Protein AF-A0A8D8S714-F1 (afdb_monomer)

Structure (mmCIF, N/CA/C/O backbone):
data_AF-A0A8D8S714-F1
#
_entry.id   AF-A0A8D8S714-F1
#
loop_
_atom_site.group_PDB
_atom_site.id
_atom_site.type_symbol
_atom_site.label_atom_id
_atom_site.label_alt_id
_atom_site.label_comp_id
_atom_site.label_asym_id
_atom_site.label_entity_id
_atom_site.label_seq_id
_atom_site.pdbx_PDB_ins_code
_atom_site.Cartn_x
_atom_site.Cartn_y
_atom_site.Cartn_z
_atom_site.occupancy
_atom_site.B_iso_or_equiv
_atom_site.auth_seq_id
_atom_site.auth_comp_id
_atom_site.auth_asym_id
_atom_site.auth_atom_id
_atom_site.pdbx_PDB_model_num
ATOM 1 N N . MET A 1 1 ? 67.460 -39.390 -53.901 1.00 44.47 1 MET A N 1
ATOM 2 C CA . MET A 1 1 ? 66.747 -38.223 -53.337 1.00 44.47 1 MET A CA 1
ATOM 3 C C . MET A 1 1 ? 66.639 -37.135 -54.401 1.00 44.47 1 MET A C 1
ATOM 5 O O . MET A 1 1 ? 67.639 -36.509 -54.717 1.00 44.47 1 MET A O 1
ATOM 9 N N . ARG A 1 2 ? 65.453 -36.935 -54.985 1.00 41.50 2 ARG A N 1
ATOM 10 C CA . ARG A 1 2 ? 65.079 -35.696 -55.684 1.00 41.50 2 ARG A CA 1
ATOM 11 C C . ARG A 1 2 ? 63.719 -35.299 -55.125 1.00 41.50 2 ARG A C 1
ATOM 13 O O . ARG A 1 2 ? 62.724 -35.955 -55.409 1.00 41.50 2 ARG A O 1
ATOM 20 N N . VAL A 1 3 ? 63.724 -34.305 -54.245 1.00 49.72 3 VAL A N 1
ATOM 21 C CA . VAL A 1 3 ? 62.519 -33.668 -53.715 1.00 49.72 3 VAL A CA 1
ATOM 22 C C . VAL A 1 3 ? 61.962 -32.818 -54.853 1.00 49.72 3 VAL A C 1
ATOM 24 O O . VAL A 1 3 ? 62.522 -31.779 -55.189 1.00 49.72 3 VAL A O 1
ATOM 27 N N . LEU A 1 4 ? 60.920 -33.320 -55.516 1.00 47.09 4 LEU A N 1
ATOM 28 C CA . LEU A 1 4 ? 60.144 -32.555 -56.487 1.00 47.09 4 LEU A CA 1
ATOM 29 C C . LEU A 1 4 ? 59.237 -31.603 -55.707 1.00 47.09 4 LEU A C 1
ATOM 31 O O . LEU A 1 4 ? 58.206 -31.986 -55.164 1.00 47.09 4 LEU A O 1
ATOM 35 N N . GLN A 1 5 ? 59.702 -30.365 -55.615 1.00 53.19 5 GLN A N 1
ATOM 36 C CA . GLN A 1 5 ? 59.007 -29.220 -55.055 1.00 53.19 5 GLN A CA 1
ATOM 37 C C . GLN A 1 5 ? 57.865 -28.819 -55.999 1.00 53.19 5 GLN A C 1
ATOM 39 O O . GLN A 1 5 ? 58.103 -28.418 -57.137 1.00 53.19 5 GLN A O 1
ATOM 44 N N . SER A 1 6 ? 56.621 -28.956 -55.542 1.00 60.72 6 SER A N 1
ATOM 45 C CA . SER A 1 6 ? 55.432 -28.432 -56.221 1.00 60.72 6 SER A CA 1
ATOM 46 C C . SER A 1 6 ? 55.453 -26.896 -56.209 1.00 60.72 6 SER A C 1
ATOM 48 O O . SER A 1 6 ? 55.656 -26.322 -55.133 1.00 60.72 6 SER A O 1
ATOM 50 N N . PRO A 1 7 ? 55.231 -26.204 -57.343 1.00 58.50 7 PRO A N 1
ATOM 51 C CA . PRO A 1 7 ? 55.142 -24.752 -57.348 1.00 58.50 7 PRO A CA 1
ATOM 52 C C . PRO A 1 7 ? 53.845 -24.314 -56.662 1.00 58.50 7 PRO A C 1
ATOM 54 O O . PRO A 1 7 ? 52.741 -24.566 -57.138 1.00 58.50 7 PRO A O 1
ATOM 57 N N . MET A 1 8 ? 54.006 -23.660 -55.515 1.00 52.09 8 MET A N 1
ATOM 58 C CA . MET A 1 8 ? 52.981 -22.859 -54.860 1.00 52.09 8 MET A CA 1
ATOM 59 C C . MET A 1 8 ? 52.624 -21.713 -55.820 1.00 52.09 8 MET A C 1
ATOM 61 O O . MET A 1 8 ? 53.447 -20.825 -56.047 1.00 52.09 8 MET A O 1
ATOM 65 N N . GLU A 1 9 ? 51.446 -21.765 -56.450 1.00 54.38 9 GLU A N 1
ATOM 66 C CA . GLU A 1 9 ? 50.971 -20.687 -57.323 1.00 54.38 9 GLU A CA 1
ATOM 67 C C . GLU A 1 9 ? 50.938 -19.366 -56.541 1.00 54.38 9 GLU A C 1
ATOM 69 O O . GLU A 1 9 ? 50.218 -19.220 -55.552 1.00 54.38 9 GLU A O 1
ATOM 74 N N . ILE A 1 10 ? 51.735 -18.393 -56.987 1.00 56.44 10 ILE A N 1
ATOM 75 C CA . ILE A 1 10 ? 51.759 -17.036 -56.441 1.00 56.44 10 ILE A CA 1
ATOM 76 C C . ILE A 1 10 ? 50.442 -16.357 -56.828 1.00 56.44 10 ILE A C 1
ATOM 78 O O . ILE A 1 10 ? 50.221 -15.948 -57.969 1.00 56.44 10 ILE A O 1
ATOM 82 N N . ILE A 1 11 ? 49.542 -16.266 -55.856 1.00 59.62 11 ILE A N 1
ATOM 83 C CA . ILE A 1 11 ? 48.229 -15.645 -55.988 1.00 59.62 11 ILE A CA 1
ATOM 84 C C . ILE A 1 11 ? 48.425 -14.133 -56.217 1.00 59.62 11 ILE A C 1
ATOM 86 O O . ILE A 1 11 ? 48.846 -13.405 -55.322 1.00 59.62 11 ILE A O 1
ATOM 90 N N . THR A 1 12 ? 48.125 -13.655 -57.430 1.00 65.12 12 THR A N 1
ATOM 91 C CA . THR A 1 12 ? 48.124 -12.230 -57.819 1.00 65.12 12 THR A CA 1
ATOM 92 C C . THR A 1 12 ? 47.355 -11.384 -56.792 1.00 65.12 12 THR A C 1
ATOM 94 O O . THR A 1 12 ? 46.262 -11.777 -56.389 1.00 65.12 12 THR A O 1
ATOM 97 N N . GLY A 1 13 ? 47.875 -10.217 -56.388 1.00 65.00 13 GLY A N 1
ATOM 98 C CA . GLY A 1 13 ? 47.363 -9.413 -55.258 1.00 65.00 13 GLY A CA 1
ATOM 99 C C . GLY A 1 13 ? 45.843 -9.169 -55.217 1.00 65.00 13 GLY A C 1
ATOM 100 O O . GLY A 1 13 ? 45.254 -9.177 -54.139 1.00 65.00 13 GLY A O 1
ATOM 101 N N . ASN A 1 14 ? 45.168 -9.070 -56.368 1.00 67.00 14 ASN A N 1
ATOM 102 C CA . ASN A 1 14 ? 43.705 -8.928 -56.437 1.00 67.00 14 ASN A CA 1
ATOM 103 C C . ASN A 1 14 ? 42.946 -10.188 -55.972 1.00 67.00 14 ASN A C 1
ATOM 105 O O . ASN A 1 14 ? 41.871 -10.083 -55.381 1.00 67.00 14 ASN A O 1
ATOM 109 N N . LYS A 1 15 ? 43.497 -11.385 -56.205 1.00 71.12 15 LYS A N 1
ATOM 110 C CA . LYS A 1 15 ? 42.936 -12.662 -55.728 1.00 71.12 15 LYS A CA 1
ATOM 111 C C . LYS A 1 15 ? 43.114 -12.820 -54.209 1.00 71.12 15 LYS A C 1
ATOM 113 O O . LYS A 1 15 ? 42.234 -13.349 -53.541 1.00 71.12 15 LYS A O 1
ATOM 118 N N . VAL A 1 16 ? 44.209 -12.298 -53.646 1.00 77.88 16 VAL A N 1
ATOM 119 C CA . VAL A 1 16 ? 44.408 -12.248 -52.183 1.00 77.88 16 VAL A CA 1
ATOM 120 C C . VAL A 1 16 ? 43.441 -11.253 -51.540 1.00 77.88 16 VAL A C 1
ATOM 122 O O . VAL A 1 16 ? 42.771 -11.591 -50.568 1.00 77.88 16 VAL A O 1
ATOM 125 N N . ALA A 1 17 ? 43.306 -10.051 -52.108 1.00 78.50 17 ALA A N 1
ATOM 126 C CA . ALA A 1 17 ? 42.395 -9.027 -51.593 1.00 78.50 17 ALA A CA 1
ATOM 127 C C . ALA A 1 17 ? 40.928 -9.497 -51.594 1.00 78.50 17 ALA A C 1
ATOM 129 O O . ALA A 1 17 ? 40.205 -9.288 -50.621 1.00 78.50 17 ALA A O 1
ATOM 130 N N . THR A 1 18 ? 40.502 -10.191 -52.654 1.00 82.00 18 THR A N 1
ATOM 131 C CA . THR A 1 18 ? 39.154 -10.776 -52.740 1.00 82.00 18 THR A CA 1
ATOM 132 C C . THR A 1 18 ? 38.947 -11.915 -51.740 1.00 82.00 18 THR A C 1
ATOM 134 O O . THR A 1 18 ? 37.908 -11.952 -51.083 1.00 82.00 18 THR A O 1
ATOM 137 N N . ALA A 1 19 ? 39.935 -12.793 -51.543 1.00 84.50 19 ALA A N 1
ATOM 138 C CA . ALA A 1 19 ? 39.857 -13.855 -50.539 1.00 84.50 19 ALA A CA 1
ATOM 139 C C . ALA A 1 19 ? 39.753 -13.305 -49.102 1.00 84.50 19 ALA A C 1
ATOM 141 O O . ALA A 1 19 ? 38.928 -13.780 -48.320 1.00 84.50 19 ALA A O 1
ATOM 142 N N . VAL A 1 20 ? 40.529 -12.268 -48.764 1.00 89.62 20 VAL A N 1
ATOM 143 C CA . VAL A 1 20 ? 40.473 -11.611 -47.445 1.00 89.62 20 VAL A CA 1
ATOM 144 C C . VAL A 1 20 ? 39.128 -10.916 -47.228 1.00 89.62 20 VAL A C 1
ATOM 146 O O . VAL A 1 20 ? 38.539 -11.056 -46.157 1.00 89.62 20 VAL A O 1
ATOM 149 N N . ALA A 1 21 ? 38.603 -10.218 -48.240 1.00 89.44 21 ALA A N 1
ATOM 150 C CA . ALA A 1 21 ? 37.305 -9.550 -48.150 1.00 89.44 21 ALA A CA 1
ATOM 151 C C . ALA A 1 21 ? 36.153 -10.545 -47.920 1.00 89.44 21 ALA A C 1
ATOM 153 O O . ALA A 1 21 ? 35.301 -10.316 -47.059 1.00 89.44 21 ALA A O 1
ATOM 154 N N . LEU A 1 22 ? 36.153 -11.677 -48.635 1.00 92.25 22 LEU A N 1
ATOM 155 C CA . LEU A 1 22 ? 35.157 -12.739 -48.455 1.00 92.25 22 LEU A CA 1
ATOM 156 C C . LEU A 1 22 ? 35.270 -13.405 -47.079 1.00 92.25 22 LEU A C 1
ATOM 158 O O . LEU A 1 22 ? 34.255 -13.620 -46.417 1.00 92.25 22 LEU A O 1
ATOM 162 N N . GLY A 1 23 ? 36.495 -13.680 -46.621 1.00 91.62 23 GLY A N 1
ATOM 163 C CA . GLY A 1 23 ? 36.742 -14.224 -45.286 1.00 91.62 23 GLY A CA 1
ATOM 164 C C . GLY A 1 23 ? 36.252 -13.289 -44.178 1.00 91.62 23 GLY A C 1
ATOM 165 O O . GLY A 1 23 ? 35.531 -13.720 -43.280 1.00 91.62 23 GLY A O 1
ATOM 166 N N . ALA A 1 24 ? 36.564 -11.994 -44.270 1.00 92.44 24 ALA A N 1
ATOM 167 C CA . ALA A 1 24 ? 36.114 -10.995 -43.303 1.00 92.44 24 ALA A CA 1
ATOM 168 C C . ALA A 1 24 ? 34.582 -10.861 -43.282 1.00 92.44 24 ALA A C 1
ATOM 170 O O . ALA A 1 24 ? 33.985 -10.840 -42.206 1.00 92.44 24 ALA A O 1
ATOM 171 N N . ALA A 1 25 ? 33.930 -10.839 -44.449 1.00 94.50 25 ALA A N 1
ATOM 172 C CA . ALA A 1 25 ? 32.472 -10.783 -44.543 1.00 94.50 25 ALA A CA 1
ATOM 173 C C . ALA A 1 25 ? 31.801 -12.027 -43.934 1.00 94.50 25 ALA A C 1
ATOM 175 O O . ALA A 1 25 ? 30.805 -11.896 -43.222 1.00 94.50 25 ALA A O 1
ATOM 176 N N . ALA A 1 26 ? 32.366 -13.219 -44.149 1.00 93.94 26 ALA A N 1
ATOM 177 C CA . ALA A 1 26 ? 31.872 -14.456 -43.549 1.00 93.94 26 ALA A CA 1
ATOM 178 C C . ALA A 1 26 ? 31.996 -14.443 -42.016 1.00 93.94 26 ALA A C 1
ATOM 180 O O . ALA A 1 26 ? 31.054 -14.820 -41.321 1.00 93.94 26 ALA A O 1
ATOM 1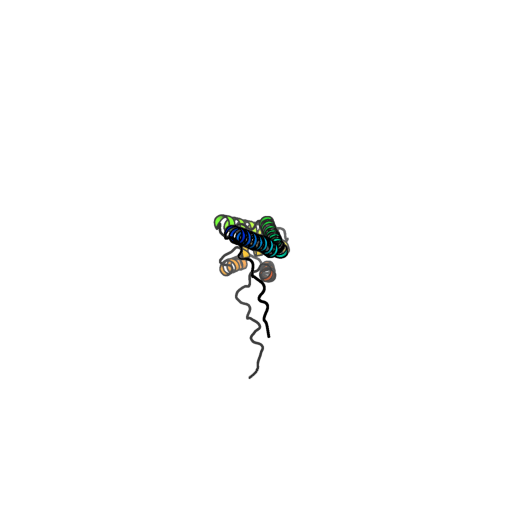81 N N . VAL A 1 27 ? 33.120 -13.955 -41.480 1.00 94.31 27 VAL A N 1
ATOM 182 C CA . VAL A 1 27 ? 33.331 -13.830 -40.028 1.00 94.31 27 VAL A CA 1
ATOM 183 C C . VAL A 1 27 ? 32.372 -12.810 -39.420 1.00 94.31 27 VAL A C 1
ATOM 185 O O . VAL A 1 27 ? 31.728 -13.107 -38.419 1.00 94.31 27 VAL A O 1
ATOM 188 N N . VAL A 1 28 ? 32.210 -11.635 -40.035 1.00 95.00 28 VAL A N 1
ATOM 189 C CA . VAL A 1 28 ? 31.263 -10.611 -39.560 1.00 95.00 28 VAL A CA 1
ATOM 190 C C . VAL A 1 28 ? 29.824 -11.123 -39.632 1.00 95.00 28 VAL A C 1
ATOM 192 O O . VAL A 1 28 ? 29.079 -10.983 -38.662 1.00 95.00 28 VAL A O 1
ATOM 195 N N . GLY A 1 29 ? 29.441 -11.775 -40.733 1.00 94.81 29 GLY A N 1
ATOM 196 C CA . GLY A 1 29 ? 28.131 -12.410 -40.876 1.00 94.81 29 GLY A CA 1
ATOM 197 C C . GLY A 1 29 ? 27.883 -13.477 -39.807 1.00 94.81 29 GLY A C 1
ATOM 198 O O . GLY A 1 29 ? 26.814 -13.501 -39.195 1.00 94.81 29 GLY A O 1
ATOM 199 N N . TYR A 1 30 ? 28.890 -14.304 -39.509 1.00 92.81 30 TYR A N 1
ATOM 200 C CA . TYR A 1 30 ? 28.823 -15.301 -38.441 1.00 92.81 30 TYR A CA 1
ATOM 201 C C . TYR A 1 30 ? 28.707 -14.660 -37.050 1.00 92.81 30 TYR A C 1
ATOM 203 O O . TYR A 1 30 ? 27.883 -15.092 -36.243 1.00 92.81 30 TYR A O 1
ATOM 211 N N . C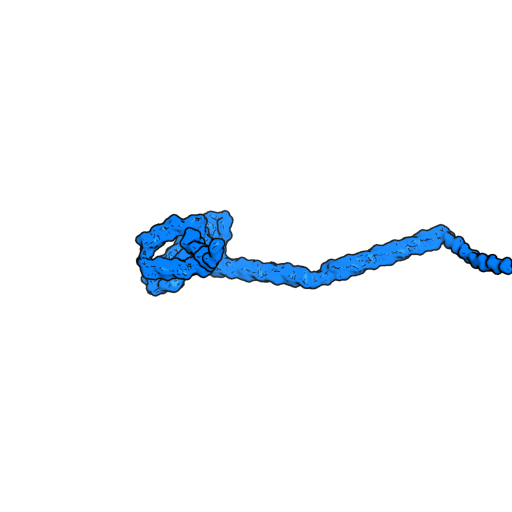YS A 1 31 ? 29.457 -13.588 -36.785 1.00 91.88 31 CYS A N 1
ATOM 212 C CA . CYS A 1 31 ? 29.367 -12.821 -35.543 1.00 91.88 31 CYS A CA 1
ATOM 213 C C . CYS A 1 31 ? 27.972 -12.211 -35.343 1.00 91.88 31 CYS A C 1
ATOM 215 O O . CYS A 1 31 ? 27.425 -12.309 -34.247 1.00 91.88 31 CYS A O 1
ATOM 217 N N . ILE A 1 32 ? 27.365 -11.639 -36.390 1.00 91.56 32 ILE A N 1
ATOM 218 C CA . ILE A 1 32 ? 26.001 -11.085 -36.333 1.00 91.56 32 ILE A CA 1
ATOM 219 C C . ILE A 1 32 ? 24.974 -12.196 -36.080 1.00 91.56 32 ILE A C 1
ATOM 221 O O . ILE A 1 32 ? 24.101 -12.048 -35.223 1.00 91.56 32 ILE A O 1
ATOM 225 N N . TYR A 1 33 ? 25.084 -13.327 -36.785 1.00 91.25 33 TYR A N 1
ATOM 226 C CA . TYR A 1 33 ? 24.201 -14.478 -36.579 1.00 91.25 33 TYR A CA 1
ATOM 227 C C . TYR A 1 33 ? 24.282 -15.006 -35.138 1.00 91.25 33 TYR A C 1
ATOM 229 O O . TYR A 1 33 ? 23.252 -15.254 -34.504 1.00 91.25 33 TYR A O 1
ATOM 237 N N . PHE A 1 34 ? 25.496 -15.139 -34.597 1.00 86.75 34 PHE A N 1
ATOM 238 C CA . PHE A 1 34 ? 25.710 -15.683 -33.260 1.00 86.75 34 PHE A CA 1
ATOM 239 C C . PHE A 1 34 ? 25.332 -14.700 -32.142 1.00 86.75 34 PHE A C 1
ATOM 241 O O . PHE A 1 34 ? 24.719 -15.123 -31.164 1.00 86.75 34 PHE A O 1
ATOM 248 N N . ASP A 1 35 ? 25.618 -13.399 -32.277 1.00 88.19 35 ASP A N 1
ATOM 249 C CA . ASP A 1 35 ? 25.179 -12.382 -31.305 1.00 88.19 35 ASP A CA 1
ATOM 250 C C . ASP A 1 35 ? 23.645 -12.293 -31.257 1.00 88.19 35 ASP A C 1
ATOM 252 O O . ASP A 1 35 ? 23.063 -12.236 -30.173 1.00 88.19 35 ASP A O 1
ATOM 256 N N . ASN A 1 36 ? 22.968 -12.410 -32.407 1.00 81.62 36 ASN A N 1
ATOM 257 C CA . ASN A 1 36 ? 21.507 -12.470 -32.448 1.00 81.62 36 ASN A CA 1
ATOM 258 C C . ASN A 1 36 ? 20.969 -13.733 -31.751 1.00 81.62 36 ASN A C 1
ATOM 260 O O . ASN A 1 36 ? 20.077 -13.639 -30.909 1.00 81.62 36 ASN A O 1
ATOM 264 N N . LYS A 1 37 ? 21.569 -14.903 -32.022 1.00 78.38 37 LYS A N 1
ATOM 265 C CA . LYS A 1 37 ? 21.203 -16.177 -31.379 1.00 78.38 37 LYS A CA 1
ATOM 266 C C . LYS A 1 37 ? 21.483 -16.194 -29.873 1.00 78.38 37 LYS A C 1
ATOM 268 O O . LYS A 1 37 ? 20.771 -16.855 -29.122 1.00 78.38 37 LYS A O 1
ATOM 273 N N . ARG A 1 38 ? 22.496 -15.452 -29.420 1.00 75.25 38 ARG A N 1
ATOM 274 C CA . ARG A 1 38 ? 22.838 -15.306 -28.000 1.00 75.25 38 ARG A CA 1
ATOM 275 C C . ARG A 1 38 ? 21.929 -14.309 -27.273 1.00 75.25 38 ARG A C 1
ATOM 277 O O . ARG A 1 38 ? 21.674 -14.485 -26.089 1.00 75.25 38 ARG A O 1
ATOM 284 N N . ARG A 1 39 ? 21.429 -13.269 -27.951 1.00 69.31 39 ARG A N 1
ATOM 285 C CA . ARG A 1 39 ? 20.527 -12.251 -27.367 1.00 69.31 39 ARG A CA 1
ATOM 286 C C . ARG A 1 39 ? 19.045 -12.621 -27.442 1.00 69.31 39 ARG A C 1
ATOM 288 O O . ARG A 1 39 ? 18.215 -11.978 -26.795 1.00 69.31 39 ARG A O 1
ATOM 295 N N . SER A 1 40 ? 18.691 -13.652 -28.201 1.00 64.25 40 SER A N 1
ATOM 296 C CA . SER A 1 40 ? 17.332 -14.180 -28.311 1.00 64.25 40 SER A CA 1
ATOM 297 C C . SER A 1 40 ? 16.999 -15.170 -27.189 1.00 64.25 40 SER A C 1
ATOM 299 O O . SER A 1 40 ? 16.565 -16.280 -27.473 1.00 64.25 40 SER A O 1
ATOM 301 N N . ASP A 1 41 ? 17.207 -14.794 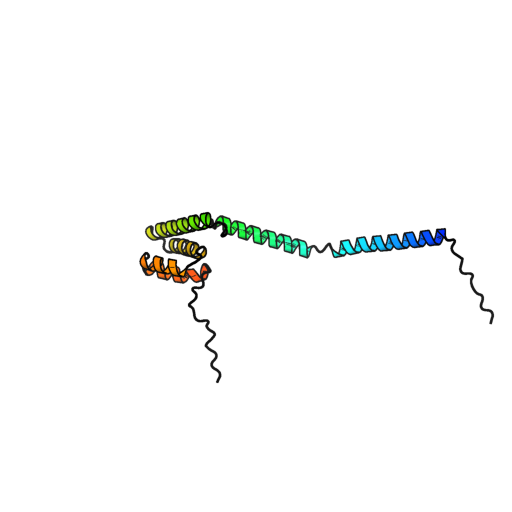-25.925 1.00 66.75 41 ASP A N 1
ATOM 302 C CA . ASP A 1 41 ? 16.825 -15.632 -24.785 1.00 66.75 41 ASP A CA 1
ATOM 303 C C . ASP A 1 41 ? 15.364 -15.313 -24.380 1.00 66.75 41 ASP A C 1
ATOM 305 O O . ASP A 1 41 ? 15.096 -14.251 -23.796 1.00 66.75 41 ASP A O 1
ATOM 309 N N . PRO A 1 42 ? 14.369 -16.152 -24.745 1.00 65.25 42 PRO A N 1
ATOM 310 C CA . PRO A 1 42 ? 12.951 -15.861 -24.510 1.00 65.25 42 PRO A CA 1
ATOM 311 C C . PRO A 1 42 ? 12.614 -15.812 -23.013 1.00 65.25 42 PRO A C 1
ATOM 313 O O . PRO A 1 42 ? 11.759 -15.029 -22.593 1.00 65.25 42 PRO A O 1
ATOM 316 N N . LEU A 1 43 ? 13.360 -16.560 -22.196 1.00 70.00 43 LEU A N 1
ATOM 317 C CA . LEU A 1 43 ? 13.161 -16.679 -20.753 1.00 70.00 43 LEU A CA 1
ATOM 318 C C . LEU A 1 43 ? 13.345 -15.353 -20.003 1.00 70.00 43 LEU A C 1
ATOM 320 O O . LEU A 1 43 ? 12.618 -15.078 -19.048 1.00 70.00 43 LEU A O 1
ATOM 324 N N . PHE A 1 44 ? 14.274 -14.489 -20.425 1.00 72.06 44 PHE A N 1
ATOM 325 C CA . PHE A 1 44 ? 14.477 -13.195 -19.761 1.00 72.06 44 PHE A CA 1
ATOM 326 C C . PHE A 1 44 ? 13.334 -12.212 -20.051 1.00 72.06 44 PHE A C 1
ATOM 328 O O . PHE A 1 44 ? 12.871 -11.496 -19.159 1.00 72.06 44 PHE A O 1
ATOM 335 N N . LYS A 1 45 ? 12.832 -12.207 -21.292 1.00 76.56 45 LYS A N 1
ATOM 336 C CA . LYS A 1 45 ? 11.691 -11.371 -21.691 1.00 76.56 45 LYS A CA 1
ATOM 337 C C . LYS A 1 45 ? 10.402 -11.827 -21.015 1.00 76.56 45 LYS A C 1
ATOM 339 O O . LYS A 1 45 ? 9.628 -10.974 -20.575 1.00 76.56 45 LYS A O 1
ATOM 344 N N . GLU A 1 46 ? 10.196 -13.135 -20.874 1.00 79.62 46 GLU A N 1
ATOM 345 C CA . GLU A 1 46 ? 9.066 -13.675 -20.117 1.00 79.62 46 GLU A CA 1
ATOM 346 C C . GLU A 1 46 ? 9.144 -13.306 -18.640 1.00 79.62 46 GLU A C 1
ATOM 348 O O . GLU A 1 46 ? 8.182 -12.745 -18.122 1.00 79.62 46 GLU A O 1
ATOM 353 N N . LYS A 1 47 ? 10.304 -13.471 -17.991 1.00 80.94 47 LYS A N 1
ATOM 354 C CA . LYS A 1 47 ? 10.490 -13.030 -16.599 1.00 80.94 47 LYS A CA 1
ATOM 355 C C . LYS A 1 47 ? 10.226 -11.533 -16.426 1.00 80.94 47 LYS A C 1
ATOM 357 O O . LYS A 1 47 ? 9.604 -11.125 -15.448 1.00 80.94 47 LYS A O 1
ATOM 362 N N . LEU A 1 48 ? 10.644 -10.687 -17.370 1.00 82.81 48 LEU A N 1
ATOM 363 C CA . LEU A 1 48 ? 10.330 -9.254 -17.333 1.00 82.81 48 LEU A CA 1
ATOM 364 C C . LEU A 1 48 ? 8.834 -8.977 -17.506 1.00 82.81 48 LEU A C 1
ATOM 366 O O . LEU A 1 48 ? 8.282 -8.131 -16.799 1.00 82.81 48 LEU A O 1
ATOM 370 N N . LYS A 1 49 ? 8.170 -9.674 -18.432 1.00 86.81 49 LYS A N 1
ATOM 371 C CA . LYS A 1 49 ? 6.727 -9.545 -18.658 1.00 86.81 49 LYS A CA 1
ATOM 372 C C . LYS A 1 49 ? 5.942 -10.010 -17.433 1.00 86.81 49 LYS A C 1
ATOM 374 O O . LYS A 1 49 ? 5.018 -9.318 -17.015 1.00 86.81 49 LYS A O 1
ATOM 379 N N . GLU A 1 50 ? 6.354 -11.112 -16.819 1.00 88.62 50 GLU A N 1
ATOM 380 C CA . GLU A 1 50 ? 5.766 -11.651 -15.597 1.00 88.62 50 GLU A CA 1
ATOM 381 C C . GLU A 1 50 ? 5.956 -10.691 -14.417 1.00 88.62 50 GLU A C 1
ATOM 383 O O . GLU A 1 50 ? 4.985 -10.360 -13.740 1.00 88.62 50 GLU A O 1
ATOM 388 N N . ARG A 1 51 ? 7.164 -10.139 -14.219 1.00 83.88 51 ARG A N 1
ATOM 389 C CA . ARG A 1 51 ? 7.415 -9.111 -13.192 1.00 83.88 51 ARG A CA 1
ATOM 390 C C . ARG A 1 51 ? 6.556 -7.866 -13.403 1.00 83.88 51 ARG A C 1
ATOM 392 O O . ARG A 1 51 ? 6.015 -7.330 -12.439 1.00 83.88 51 ARG A O 1
ATOM 399 N N . ARG A 1 52 ? 6.393 -7.409 -14.650 1.00 85.81 52 ARG A N 1
ATOM 400 C CA . ARG A 1 52 ? 5.503 -6.281 -14.979 1.00 85.81 52 ARG A CA 1
ATOM 401 C C . ARG A 1 52 ? 4.036 -6.618 -14.718 1.00 85.81 52 ARG A C 1
ATOM 403 O O . ARG A 1 52 ? 3.319 -5.746 -14.237 1.00 85.81 52 ARG A O 1
ATOM 410 N N . ARG A 1 53 ? 3.595 -7.847 -15.011 1.00 86.69 53 ARG A N 1
ATOM 411 C CA . ARG A 1 53 ? 2.222 -8.299 -14.742 1.00 86.69 53 ARG A CA 1
ATOM 412 C C . ARG A 1 53 ? 1.946 -8.330 -13.242 1.00 86.69 53 ARG A C 1
ATOM 414 O O . ARG A 1 53 ? 1.025 -7.654 -12.808 1.00 86.69 53 ARG A O 1
ATOM 421 N N . LYS A 1 54 ? 2.820 -8.973 -12.460 1.00 87.69 54 LYS A N 1
ATOM 422 C CA . LYS A 1 54 ? 2.743 -9.007 -10.991 1.00 87.69 54 LYS A CA 1
ATOM 423 C C . LYS A 1 54 ? 2.726 -7.603 -10.389 1.00 87.69 54 LYS A C 1
ATOM 425 O O . LYS A 1 54 ? 1.884 -7.305 -9.557 1.00 87.69 54 LYS A O 1
ATOM 430 N N . ASN A 1 55 ? 3.596 -6.702 -10.848 1.00 83.75 55 ASN A N 1
ATOM 431 C CA . ASN A 1 55 ? 3.603 -5.332 -10.331 1.00 83.75 55 ASN A CA 1
ATOM 432 C C . ASN A 1 55 ? 2.313 -4.568 -10.690 1.00 83.75 55 ASN A C 1
ATOM 434 O O . ASN A 1 55 ? 1.778 -3.843 -9.862 1.00 83.75 55 ASN A O 1
ATOM 438 N N . ARG A 1 56 ? 1.764 -4.761 -11.899 1.00 82.94 56 ARG A N 1
ATOM 439 C CA . ARG A 1 56 ? 0.459 -4.188 -12.275 1.00 82.94 56 ARG A CA 1
ATOM 440 C C . ARG A 1 56 ? -0.683 -4.755 -11.437 1.00 82.94 56 ARG A C 1
ATOM 442 O O . ARG A 1 56 ? -1.538 -3.983 -11.032 1.00 82.94 56 ARG A O 1
ATOM 449 N N . GLU A 1 57 ? -0.686 -6.057 -11.169 1.00 84.25 57 GLU A N 1
ATOM 450 C CA . GLU A 1 57 ? -1.669 -6.711 -10.297 1.00 84.25 57 GLU A CA 1
ATOM 451 C C . GLU A 1 57 ? -1.590 -6.145 -8.870 1.00 84.25 57 GLU A C 1
ATOM 453 O O . GLU A 1 57 ? -2.614 -5.757 -8.318 1.00 84.25 57 GLU A O 1
ATOM 458 N N . LEU A 1 58 ? -0.384 -5.978 -8.312 1.00 79.19 58 LEU A N 1
ATOM 459 C CA . LEU A 1 58 ? -0.177 -5.361 -6.996 1.00 79.19 58 LEU A CA 1
ATOM 460 C C . LEU A 1 58 ? -0.614 -3.890 -6.958 1.00 79.19 58 LEU A C 1
ATOM 462 O O . LEU A 1 58 ? -1.263 -3.472 -6.003 1.00 79.19 58 LEU A O 1
ATOM 466 N N . LEU A 1 59 ? -0.298 -3.102 -7.991 1.00 75.50 59 LEU A N 1
ATOM 467 C CA . LEU A 1 59 ? -0.757 -1.711 -8.100 1.00 75.50 59 LEU A CA 1
ATOM 468 C C . LEU A 1 59 ? -2.280 -1.634 -8.229 1.00 75.50 59 LEU A C 1
ATOM 470 O O . LEU A 1 59 ? -2.898 -0.791 -7.593 1.00 75.50 59 LEU A O 1
ATOM 474 N N . GLN A 1 60 ? -2.894 -2.518 -9.017 1.00 75.50 60 GLN A N 1
ATOM 475 C CA . GLN A 1 60 ? -4.349 -2.607 -9.120 1.00 75.50 60 GLN A CA 1
ATOM 476 C C . GLN A 1 60 ? -4.975 -3.023 -7.793 1.00 75.50 60 GLN A C 1
ATOM 478 O O . GLN A 1 60 ? -6.011 -2.484 -7.428 1.00 75.50 60 GLN A O 1
ATOM 483 N N . GLN A 1 61 ? -4.356 -3.943 -7.055 1.00 73.56 61 GLN A N 1
ATOM 484 C CA . GLN A 1 61 ? -4.832 -4.364 -5.743 1.00 73.56 61 GLN A CA 1
ATOM 485 C C . GLN A 1 61 ? -4.711 -3.232 -4.714 1.00 73.56 61 GLN A C 1
ATOM 487 O O . GLN A 1 61 ? -5.656 -3.002 -3.967 1.00 73.56 61 GLN A O 1
ATOM 492 N N . LYS A 1 62 ? -3.609 -2.471 -4.722 1.00 67.50 62 LYS A N 1
ATOM 493 C CA . LYS A 1 62 ? -3.461 -1.250 -3.912 1.00 67.50 62 LYS A CA 1
ATOM 494 C C . LYS A 1 62 ? -4.503 -0.191 -4.269 1.00 67.50 62 LYS A C 1
ATOM 496 O O . LYS A 1 62 ? -5.121 0.362 -3.372 1.00 67.50 62 LYS A O 1
ATOM 501 N N . ASN A 1 63 ? -4.739 0.031 -5.562 1.00 67.00 63 ASN A N 1
ATOM 502 C CA . ASN A 1 63 ? -5.726 1.001 -6.036 1.00 67.00 63 ASN A CA 1
ATOM 503 C C . ASN A 1 63 ? -7.166 0.559 -5.704 1.00 67.00 63 ASN A C 1
ATOM 505 O O . ASN A 1 63 ? -7.984 1.373 -5.302 1.00 67.00 63 ASN A O 1
ATOM 509 N N . LYS A 1 64 ? -7.468 -0.749 -5.773 1.00 68.56 64 LYS A N 1
ATOM 510 C CA . LYS A 1 64 ? -8.740 -1.320 -5.289 1.00 68.56 64 LYS A CA 1
ATOM 511 C C . LYS A 1 64 ? -8.939 -1.124 -3.788 1.00 68.56 64 LYS A C 1
ATOM 513 O O . LYS A 1 64 ? -10.067 -0.929 -3.363 1.00 68.56 64 LYS A O 1
ATOM 518 N N . ARG A 1 65 ? -7.859 -1.188 -3.006 1.00 67.31 65 ARG A N 1
ATOM 519 C CA . ARG A 1 65 ? -7.862 -0.892 -1.566 1.00 67.31 65 ARG A CA 1
ATOM 520 C C . ARG A 1 65 ? -7.863 0.613 -1.265 1.00 67.31 65 ARG A C 1
ATOM 522 O O . ARG A 1 65 ? -7.799 0.980 -0.106 1.00 67.31 65 ARG A O 1
ATOM 529 N N . GLY A 1 66 ? -7.888 1.479 -2.283 1.00 69.69 66 GLY A N 1
ATOM 530 C CA . GLY A 1 66 ? -7.917 2.933 -2.109 1.00 69.69 66 GLY A CA 1
ATOM 531 C C . GLY A 1 66 ? -6.653 3.537 -1.489 1.00 69.69 66 GLY A C 1
ATOM 532 O O . GLY A 1 66 ? -6.668 4.713 -1.149 1.00 69.69 66 GLY A O 1
ATOM 533 N N . ILE A 1 67 ? -5.564 2.770 -1.349 1.00 76.31 67 ILE A N 1
ATOM 534 C CA . ILE A 1 67 ? -4.355 3.223 -0.649 1.00 76.31 67 ILE A CA 1
ATOM 535 C C . ILE A 1 67 ? -3.653 4.294 -1.507 1.00 76.31 67 ILE A C 1
ATOM 537 O O . ILE A 1 67 ? -3.212 3.966 -2.619 1.00 76.31 67 ILE A O 1
ATOM 541 N N . PRO A 1 68 ? -3.522 5.547 -1.027 1.00 75.81 68 PRO A N 1
ATOM 542 C CA . PRO A 1 68 ? -2.900 6.638 -1.775 1.00 75.81 68 PRO A CA 1
ATOM 543 C C . PRO A 1 68 ? -1.387 6.435 -1.929 1.00 75.81 68 PRO A C 1
ATOM 545 O O . PRO A 1 68 ? -0.778 5.589 -1.270 1.00 75.81 68 PRO A O 1
ATOM 548 N N . ASP A 1 69 ? -0.753 7.218 -2.805 1.00 76.38 69 ASP A N 1
ATOM 549 C CA . ASP A 1 69 ? 0.710 7.245 -2.874 1.00 76.38 69 ASP A CA 1
ATOM 550 C C . ASP A 1 69 ? 1.273 7.816 -1.565 1.00 76.38 69 ASP A C 1
ATOM 552 O O . ASP A 1 69 ? 0.985 8.954 -1.202 1.00 76.38 69 ASP A O 1
ATOM 556 N N . LEU A 1 70 ? 2.108 7.038 -0.869 1.00 74.94 70 LEU A N 1
ATOM 557 C CA . LEU A 1 70 ? 2.687 7.409 0.428 1.00 74.94 70 LEU A CA 1
ATOM 558 C C . LEU A 1 70 ? 3.591 8.653 0.353 1.00 74.94 70 LEU A C 1
ATOM 560 O O . LEU A 1 70 ? 3.975 9.197 1.385 1.00 74.94 70 LEU A O 1
ATOM 564 N N . LYS A 1 71 ? 3.956 9.095 -0.855 1.00 76.75 71 LYS A N 1
ATOM 565 C CA . LYS A 1 71 ? 4.707 10.336 -1.076 1.00 76.75 71 LYS A CA 1
ATOM 566 C C . LYS A 1 71 ? 3.857 11.594 -0.918 1.00 76.75 71 LYS A C 1
ATOM 568 O O . LYS A 1 71 ? 4.418 12.661 -0.682 1.00 76.75 71 LYS A O 1
ATOM 573 N N . ASP A 1 72 ? 2.541 11.486 -1.068 1.00 83.25 72 ASP A N 1
ATOM 574 C CA . ASP A 1 72 ? 1.626 12.606 -0.894 1.00 83.25 72 ASP A CA 1
ATOM 575 C C . 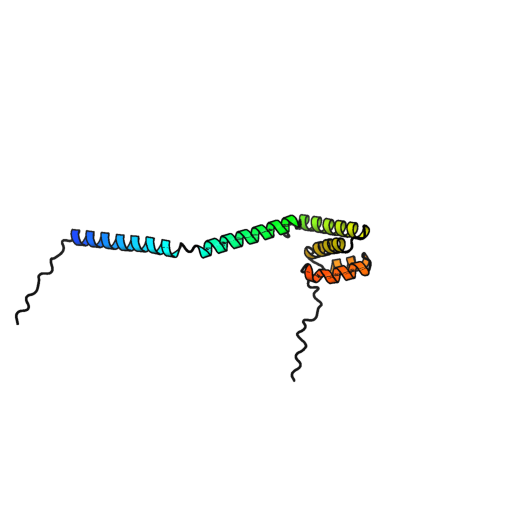ASP A 1 72 ? 1.043 12.589 0.521 1.00 83.25 72 ASP A C 1
ATOM 577 O O . ASP A 1 72 ? 0.088 11.872 0.827 1.00 83.25 72 ASP A O 1
ATOM 581 N N . HIS A 1 73 ? 1.621 13.412 1.395 1.00 81.94 73 HIS A N 1
ATOM 582 C CA . HIS A 1 73 ? 1.169 13.548 2.777 1.00 81.94 73 HIS A CA 1
ATOM 583 C C . HIS A 1 73 ? -0.302 13.980 2.885 1.00 81.94 73 HIS A C 1
ATOM 585 O O . HIS A 1 73 ? -0.976 13.577 3.831 1.00 81.94 73 HIS A O 1
ATOM 591 N N . SER A 1 74 ? -0.815 14.758 1.923 1.00 85.19 74 SER A N 1
ATOM 592 C CA . SER A 1 74 ? -2.203 15.230 1.945 1.00 85.19 74 SER A CA 1
ATOM 593 C C . SER A 1 74 ? -3.190 14.100 1.642 1.00 85.19 74 SER A C 1
ATOM 595 O O . SER A 1 74 ? -4.162 13.914 2.375 1.00 85.19 74 SER A O 1
ATOM 597 N N . ALA A 1 75 ? -2.890 13.280 0.632 1.00 85.44 75 ALA A N 1
ATOM 598 C CA . ALA A 1 75 ? -3.704 12.127 0.266 1.00 85.44 75 ALA A CA 1
ATOM 599 C C . ALA A 1 75 ? -3.659 11.031 1.343 1.00 85.44 75 ALA A C 1
ATOM 601 O O . ALA A 1 75 ? -4.694 10.460 1.684 1.00 85.44 75 ALA A O 1
ATOM 602 N N . VAL A 1 76 ? -2.483 10.774 1.932 1.00 85.88 76 VAL A N 1
ATOM 603 C CA . VAL A 1 76 ? -2.331 9.834 3.058 1.00 85.88 76 VAL A CA 1
ATOM 604 C C . VAL A 1 76 ? -3.164 10.270 4.258 1.00 85.88 76 VAL A C 1
ATOM 606 O O . VAL A 1 76 ? -3.841 9.441 4.861 1.00 85.88 76 VAL A O 1
ATOM 609 N N . GLN A 1 77 ? -3.157 11.562 4.590 1.00 84.88 77 GLN A N 1
ATOM 610 C CA . GLN A 1 77 ? -3.952 12.085 5.697 1.00 84.88 77 GLN A CA 1
ATOM 611 C C . GLN A 1 77 ? -5.461 11.962 5.435 1.00 84.88 77 GLN A C 1
ATOM 613 O O . GLN A 1 77 ? -6.207 11.605 6.344 1.00 84.88 77 GLN A O 1
ATOM 618 N N . GLN A 1 78 ? -5.920 12.226 4.208 1.00 87.81 78 GLN A N 1
ATOM 619 C CA . GLN A 1 78 ? -7.328 12.046 3.838 1.00 87.81 78 GLN A CA 1
ATOM 620 C C . GLN A 1 78 ? -7.759 10.581 3.926 1.00 87.81 78 GLN A C 1
ATOM 622 O O . GLN A 1 78 ? -8.789 10.293 4.528 1.00 87.81 78 GLN A O 1
ATOM 627 N N . TYR A 1 79 ? -6.950 9.664 3.388 1.00 90.19 79 TYR A N 1
ATOM 628 C CA . TYR A 1 79 ? -7.197 8.226 3.490 1.00 90.19 79 TYR A CA 1
ATOM 629 C C . TYR A 1 79 ? -7.234 7.763 4.948 1.00 90.19 79 TYR A C 1
ATOM 631 O O . TYR A 1 79 ? -8.146 7.047 5.342 1.00 90.19 79 TYR A O 1
ATOM 639 N N . PHE A 1 80 ? -6.287 8.226 5.767 1.00 88.81 80 PHE A N 1
ATOM 640 C CA . PHE A 1 80 ? -6.258 7.932 7.195 1.00 88.81 80 PHE A CA 1
ATOM 641 C C . PHE A 1 80 ? -7.563 8.346 7.887 1.00 88.81 80 PHE A C 1
ATOM 643 O O . PHE A 1 80 ? -8.199 7.528 8.542 1.00 88.81 80 PHE A O 1
ATOM 650 N N . LEU A 1 81 ? -7.987 9.601 7.715 1.00 90.19 81 LEU A N 1
ATOM 651 C CA . LEU A 1 81 ? -9.218 10.102 8.331 1.00 90.19 81 LEU A CA 1
ATOM 652 C C . LEU A 1 81 ? -10.455 9.352 7.827 1.00 90.19 81 LEU A C 1
ATOM 654 O O . LEU A 1 81 ? -11.341 9.036 8.619 1.00 90.19 81 LEU A O 1
ATOM 658 N N . GLN A 1 82 ? -10.494 9.043 6.531 1.00 91.19 82 GLN A N 1
ATOM 659 C CA . GLN A 1 82 ? -11.578 8.283 5.925 1.00 91.19 82 GLN A CA 1
ATOM 660 C C . GLN A 1 82 ? -11.682 6.875 6.521 1.00 91.19 82 GLN A C 1
ATOM 662 O O . GLN A 1 82 ? -12.772 6.484 6.925 1.00 91.19 82 GLN A O 1
ATOM 667 N N . GLU A 1 83 ? -10.574 6.138 6.623 1.00 91.12 83 GLU A N 1
ATOM 668 C CA . GLU A 1 83 ? -10.547 4.785 7.191 1.00 91.12 83 GLU A CA 1
ATOM 669 C C . GLU A 1 83 ? -10.927 4.775 8.679 1.00 91.12 83 GLU A C 1
ATOM 671 O O . GLU A 1 83 ? -11.700 3.917 9.102 1.00 91.12 83 GLU A O 1
ATOM 676 N N . ILE A 1 84 ? -10.459 5.751 9.471 1.00 90.31 84 ILE A N 1
ATOM 677 C CA . ILE A 1 84 ? -10.873 5.882 10.878 1.00 90.31 84 ILE A CA 1
ATOM 678 C C . ILE A 1 84 ? -12.386 6.098 10.978 1.00 90.31 84 ILE A C 1
ATOM 680 O O . ILE A 1 84 ? -13.052 5.414 11.753 1.00 90.31 84 ILE A O 1
ATOM 684 N N . GLN A 1 85 ? -12.935 7.015 10.179 1.00 92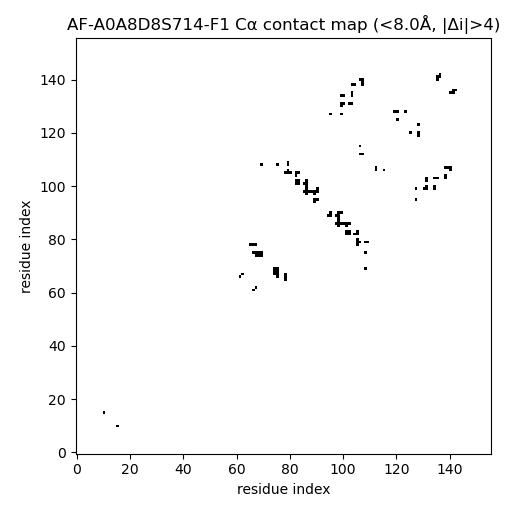.00 85 GLN A N 1
ATOM 685 C CA . GLN A 1 85 ? -14.363 7.321 10.200 1.00 92.00 85 GLN A CA 1
ATOM 686 C C . GLN A 1 85 ? -15.207 6.118 9.758 1.00 92.00 85 GLN A C 1
ATOM 688 O O . GLN A 1 85 ? -16.221 5.809 10.382 1.00 92.00 85 GLN A O 1
ATOM 693 N N . LEU A 1 86 ? -14.782 5.411 8.708 1.00 92.25 86 LEU A N 1
ATOM 694 C CA . LEU A 1 86 ? -15.463 4.215 8.214 1.00 92.25 86 LEU A CA 1
ATOM 695 C C . LEU A 1 86 ? -15.432 3.101 9.269 1.00 92.25 86 LEU A C 1
ATOM 697 O O . LEU A 1 86 ? -16.478 2.534 9.590 1.00 92.25 86 LEU A O 1
ATOM 701 N N . GLY A 1 87 ? -14.271 2.881 9.891 1.00 92.19 87 GLY A N 1
ATOM 702 C CA . GLY A 1 87 ? -14.111 1.968 11.018 1.00 92.19 87 GLY A CA 1
ATOM 703 C C . GLY A 1 87 ? -15.049 2.301 12.178 1.00 92.19 87 GLY A C 1
ATOM 704 O O . GLY A 1 87 ? -15.780 1.433 12.644 1.00 92.19 87 GLY A O 1
ATOM 705 N N . GLU A 1 88 ? -15.111 3.565 12.597 1.00 90.12 88 GLU A N 1
ATOM 706 C CA . GLU A 1 88 ? -15.990 4.013 13.682 1.00 90.12 88 GLU A CA 1
ATOM 707 C C . GLU A 1 88 ? -17.477 3.813 13.351 1.00 90.12 88 GLU A C 1
ATOM 709 O O . GLU A 1 88 ? -18.236 3.325 14.189 1.00 90.12 88 GLU A O 1
ATOM 714 N N . THR A 1 89 ? -17.900 4.110 12.118 1.00 93.19 89 THR A N 1
ATOM 715 C CA . THR A 1 89 ? -19.293 3.879 11.699 1.00 93.19 89 THR A CA 1
ATOM 716 C C . THR A 1 89 ? -19.671 2.399 11.682 1.00 93.19 89 THR A C 1
ATOM 718 O O . THR A 1 89 ? -20.774 2.052 12.103 1.00 93.19 89 THR A O 1
ATOM 721 N N . LEU A 1 90 ? -18.762 1.519 11.254 1.00 93.31 90 LEU A N 1
ATOM 722 C CA . LEU A 1 90 ? -18.973 0.070 11.265 1.00 93.31 90 LEU A CA 1
ATOM 723 C C . LEU A 1 90 ? -19.025 -0.475 12.694 1.00 93.31 90 LEU A C 1
ATOM 725 O O . LEU A 1 90 ? -19.920 -1.252 13.025 1.00 93.31 90 LEU A O 1
ATOM 729 N N . LEU A 1 91 ? -18.146 0.014 13.571 1.00 90.44 91 LEU A N 1
ATOM 730 C CA . LEU A 1 91 ? -18.179 -0.310 14.995 1.00 90.44 91 LEU A CA 1
ATOM 731 C C . LEU A 1 91 ? -19.490 0.137 15.650 1.00 90.44 91 LEU A C 1
ATOM 733 O O . LEU A 1 91 ? -20.084 -0.629 16.409 1.00 90.44 91 LEU A O 1
ATOM 737 N N . ALA A 1 92 ? -19.978 1.338 15.326 1.00 89.69 92 ALA A N 1
ATOM 738 C CA . ALA A 1 92 ? -21.264 1.839 15.807 1.00 89.69 92 ALA A CA 1
ATOM 739 C C . ALA A 1 92 ? -22.455 1.022 15.269 1.00 89.69 92 ALA A C 1
ATOM 741 O O . ALA A 1 92 ? -23.458 0.868 15.965 1.00 89.69 92 ALA A O 1
ATOM 742 N N . ALA A 1 93 ? -22.337 0.463 14.061 1.00 92.00 93 ALA A N 1
ATOM 743 C CA . ALA A 1 93 ? -23.317 -0.453 13.477 1.00 92.00 93 ALA A CA 1
ATOM 744 C C . ALA A 1 93 ? -23.258 -1.880 14.067 1.00 92.00 93 ALA A C 1
ATOM 746 O O . ALA A 1 93 ? -24.129 -2.697 13.766 1.00 92.00 93 ALA A O 1
ATOM 747 N N . GLY A 1 94 ? -22.265 -2.181 14.913 1.00 88.50 94 GLY A N 1
ATOM 748 C CA . GLY A 1 94 ? -22.050 -3.499 15.517 1.00 88.50 94 GLY A CA 1
ATOM 749 C C . GLY A 1 94 ? -21.192 -4.453 14.679 1.00 88.50 94 GLY A C 1
ATOM 750 O O . GLY A 1 94 ? -21.010 -5.606 15.071 1.00 88.50 94 GLY A O 1
ATOM 751 N N . ASP A 1 95 ? -20.640 -3.990 13.557 1.00 90.19 95 ASP A N 1
ATOM 752 C CA . ASP A 1 95 ? -19.734 -4.759 12.705 1.00 90.19 95 ASP A CA 1
ATOM 753 C C . ASP A 1 95 ? -18.284 -4.596 13.182 1.00 90.19 95 ASP A C 1
ATOM 755 O O . ASP A 1 95 ? -17.517 -3.742 12.726 1.00 90.19 95 ASP A O 1
ATOM 759 N N . LEU A 1 96 ? -17.932 -5.419 14.171 1.00 88.88 96 LEU A N 1
ATOM 760 C CA . LEU A 1 96 ? -16.615 -5.410 14.803 1.00 88.88 96 LEU A CA 1
ATOM 761 C C . LEU A 1 96 ? -15.496 -5.818 13.848 1.00 88.88 96 LEU A C 1
ATOM 763 O O . LEU A 1 96 ? -14.412 -5.243 13.906 1.00 88.88 96 LEU A O 1
ATOM 767 N N . GLU A 1 97 ? -15.736 -6.808 12.992 1.00 88.25 97 GLU A N 1
ATOM 768 C CA . GLU A 1 97 ? -14.682 -7.395 12.169 1.00 88.25 97 GLU A CA 1
ATOM 769 C C . GLU A 1 97 ? -14.224 -6.418 11.083 1.00 88.25 97 GLU A C 1
ATOM 771 O O . GLU A 1 97 ? -13.033 -6.109 11.002 1.00 88.25 97 GLU A O 1
ATOM 776 N N . ASN A 1 98 ? -15.169 -5.844 10.331 1.00 88.94 98 ASN A N 1
ATOM 777 C CA . ASN A 1 98 ? -14.841 -4.864 9.297 1.00 88.94 98 ASN A CA 1
ATOM 778 C C . ASN A 1 98 ? -14.393 -3.523 9.905 1.00 88.94 98 ASN A C 1
ATOM 780 O O . ASN A 1 98 ? -13.478 -2.879 9.389 1.00 88.94 98 ASN A O 1
ATOM 784 N N . GLY A 1 99 ? -14.985 -3.101 11.030 1.00 90.44 99 GLY A N 1
ATOM 785 C CA . GLY A 1 99 ? -14.599 -1.855 11.697 1.00 90.44 99 GLY A CA 1
ATOM 786 C C . GLY A 1 99 ? -13.144 -1.859 12.176 1.00 90.44 99 GLY A C 1
ATOM 787 O O . GLY A 1 99 ? -12.405 -0.892 11.975 1.00 90.44 99 GLY A O 1
ATOM 788 N N . VAL A 1 100 ? -12.705 -2.983 12.749 1.00 89.56 100 VAL A N 1
ATOM 789 C CA . VAL A 1 100 ? -11.312 -3.200 13.159 1.00 89.56 100 VAL A CA 1
ATOM 790 C C . VAL A 1 100 ? -10.370 -3.273 11.953 1.00 89.56 100 VAL A C 1
ATOM 792 O O . VAL A 1 100 ? -9.250 -2.768 12.035 1.00 89.56 100 VAL A O 1
ATOM 795 N N . GLU A 1 101 ? -10.804 -3.847 10.828 1.00 89.12 101 GLU A N 1
ATOM 796 C CA . GLU A 1 101 ? -9.998 -3.912 9.602 1.00 89.12 101 GLU A CA 1
ATOM 797 C C . GLU A 1 101 ? -9.666 -2.513 9.057 1.00 89.12 101 GLU A C 1
ATOM 799 O O . GLU A 1 101 ? -8.500 -2.224 8.779 1.00 89.12 101 GLU A O 1
ATOM 804 N N . HIS A 1 102 ? -10.649 -1.613 8.984 1.00 90.88 102 HIS A N 1
ATOM 805 C CA . HIS A 1 102 ? -10.426 -0.231 8.544 1.00 90.88 102 HIS A CA 1
ATOM 806 C C . HIS A 1 102 ? -9.515 0.553 9.506 1.00 90.88 102 HIS A C 1
ATOM 808 O O . HIS A 1 102 ? -8.602 1.262 9.077 1.00 90.88 102 HIS A O 1
ATOM 814 N N . LEU A 1 103 ? -9.669 0.358 10.820 1.00 88.94 103 LEU A N 1
ATOM 815 C CA . LEU A 1 103 ? -8.754 0.939 11.811 1.00 88.94 103 LEU A CA 1
ATOM 816 C C . LEU A 1 103 ? -7.317 0.409 11.659 1.00 88.94 103 LEU A C 1
ATOM 818 O O . LEU A 1 103 ? -6.356 1.178 11.749 1.00 88.94 103 LEU A O 1
ATOM 822 N N . ALA A 1 104 ? -7.151 -0.891 11.399 1.00 88.50 104 ALA A N 1
ATOM 823 C CA . ALA A 1 104 ? -5.845 -1.497 11.163 1.00 88.50 104 ALA A CA 1
ATOM 824 C C . ALA A 1 104 ? -5.193 -0.938 9.888 1.00 88.50 104 ALA A C 1
ATOM 826 O O . ALA A 1 104 ? -4.018 -0.571 9.913 1.00 88.50 104 ALA A O 1
ATOM 827 N N . ASN A 1 105 ? -5.952 -0.789 8.799 1.00 86.94 105 ASN A N 1
ATOM 828 C CA . ASN A 1 105 ? -5.479 -0.175 7.557 1.00 86.94 105 ASN A CA 1
ATOM 829 C C . ASN A 1 105 ? -5.015 1.274 7.769 1.00 86.94 105 ASN A C 1
ATOM 831 O O . ASN A 1 105 ? -3.945 1.648 7.280 1.00 86.94 105 ASN A O 1
ATOM 835 N N . ALA A 1 106 ? -5.765 2.073 8.535 1.00 87.56 106 ALA A N 1
ATOM 836 C CA . ALA A 1 106 ? -5.378 3.436 8.903 1.00 87.56 106 ALA A CA 1
ATOM 837 C C . ALA A 1 106 ? -4.039 3.466 9.667 1.00 87.56 106 ALA A C 1
ATOM 839 O O . ALA A 1 106 ? -3.169 4.291 9.391 1.00 87.56 106 ALA A O 1
ATOM 840 N N . LEU A 1 107 ? -3.826 2.518 10.581 1.00 85.25 107 LEU A N 1
ATOM 841 C CA . LEU A 1 107 ?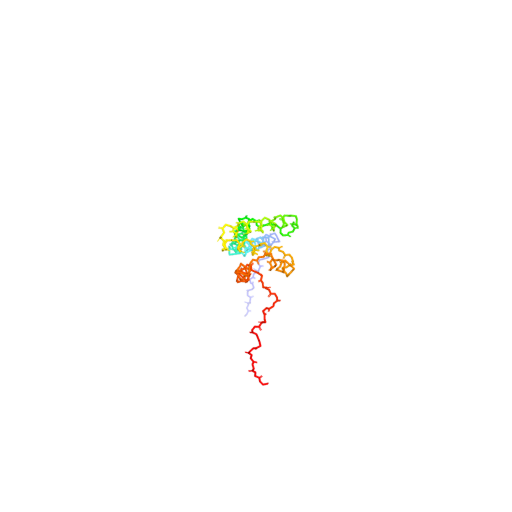 -2.575 2.392 11.331 1.00 85.25 107 LEU A CA 1
ATOM 842 C C . LEU A 1 107 ? -1.368 2.060 10.433 1.00 85.25 107 LEU A C 1
ATOM 844 O O . LEU A 1 107 ? -0.276 2.568 10.684 1.00 85.25 107 LEU A O 1
ATOM 848 N N . THR A 1 108 ? -1.548 1.291 9.350 1.00 83.19 108 THR A N 1
ATOM 849 C CA . THR A 1 108 ? -0.442 0.956 8.421 1.00 83.19 108 THR A CA 1
ATOM 850 C C . THR A 1 108 ? 0.124 2.149 7.657 1.00 83.19 108 THR A C 1
ATOM 852 O O . THR A 1 108 ? 1.283 2.114 7.241 1.00 83.19 108 THR A O 1
ATOM 855 N N . VAL A 1 109 ? -0.673 3.201 7.457 1.00 82.19 109 VAL A N 1
ATOM 856 C CA . VAL A 1 109 ? -0.239 4.409 6.741 1.00 82.19 109 VAL A CA 1
ATOM 857 C C . VAL A 1 109 ? 0.320 5.478 7.684 1.00 82.19 109 VAL A C 1
ATOM 859 O O . VAL A 1 109 ? 0.904 6.463 7.229 1.00 82.19 109 VAL A O 1
ATOM 862 N N . CYS A 1 110 ? 0.183 5.289 8.999 1.00 77.38 110 CYS A N 1
ATOM 863 C CA . CYS A 1 110 ? 0.714 6.204 9.999 1.00 77.38 110 CYS A CA 1
ATOM 864 C C . CYS A 1 110 ? 2.228 6.043 10.177 1.00 77.38 110 CYS A C 1
ATOM 866 O O . CYS A 1 110 ? 2.737 4.956 10.433 1.00 77.38 110 CYS A O 1
ATOM 868 N N . GLY A 1 111 ? 2.954 7.164 10.157 1.00 75.25 111 GLY A N 1
ATOM 869 C CA . GLY A 1 111 ? 4.391 7.184 10.461 1.00 75.25 111 GLY A CA 1
ATOM 870 C C . GLY A 1 111 ? 4.729 6.971 11.945 1.00 75.25 111 GLY A C 1
ATOM 871 O O . GLY A 1 111 ? 5.881 6.691 12.269 1.00 75.25 111 GLY A O 1
ATOM 872 N N . GLN A 1 112 ? 3.751 7.113 12.851 1.00 76.00 112 GLN A N 1
ATOM 873 C CA . GLN A 1 112 ? 3.930 7.007 14.307 1.00 76.00 112 GLN A CA 1
ATOM 874 C C . GLN A 1 112 ? 2.795 6.197 14.962 1.00 76.00 112 GLN A C 1
ATOM 876 O O . GLN A 1 112 ? 1.877 6.770 15.552 1.00 76.00 112 GLN A O 1
ATOM 881 N N . PRO A 1 113 ? 2.844 4.857 14.893 1.00 74.31 113 PRO A N 1
ATOM 882 C CA . PRO A 1 113 ? 1.767 4.013 15.405 1.00 74.31 113 PRO A CA 1
ATOM 883 C C . PRO A 1 113 ? 1.605 4.082 16.929 1.00 74.31 113 PRO A C 1
ATOM 885 O O . PRO A 1 113 ? 0.482 4.059 17.413 1.00 74.31 113 PRO A O 1
ATOM 888 N N . ASN A 1 114 ? 2.694 4.221 17.696 1.00 76.94 114 ASN A N 1
ATOM 889 C CA . ASN A 1 114 ? 2.640 4.196 19.167 1.00 76.94 114 ASN A CA 1
ATOM 890 C C . ASN A 1 114 ? 1.823 5.353 19.762 1.00 76.94 114 ASN A C 1
ATOM 892 O O . ASN A 1 114 ? 1.097 5.161 20.734 1.00 76.94 114 ASN A O 1
ATOM 896 N N . GLN A 1 115 ? 1.917 6.549 19.173 1.00 80.31 115 GLN A N 1
ATOM 897 C CA . GLN A 1 115 ? 1.158 7.708 19.644 1.00 80.31 115 GLN A CA 1
ATOM 898 C C . GLN A 1 115 ? -0.335 7.539 19.352 1.00 80.31 115 GLN A C 1
ATOM 900 O O . GLN A 1 115 ? -1.168 7.794 20.219 1.00 80.31 115 GLN A O 1
ATOM 905 N N . LEU A 1 116 ? -0.671 7.069 18.148 1.00 80.31 116 LEU A N 1
ATOM 906 C CA . LEU A 1 116 ? -2.059 6.866 17.755 1.00 80.31 116 LEU A CA 1
ATOM 907 C C . LEU A 1 116 ? -2.702 5.692 18.504 1.00 80.31 116 LEU A C 1
ATOM 909 O O . LEU A 1 116 ? -3.866 5.777 18.881 1.00 80.31 116 LEU A O 1
ATOM 913 N N . LEU A 1 117 ? -1.937 4.634 18.785 1.00 82.06 117 LEU A N 1
ATOM 914 C CA . LEU A 1 117 ? -2.403 3.489 19.564 1.00 82.06 117 LEU A CA 1
ATOM 915 C C . LEU A 1 117 ? -2.801 3.901 20.988 1.00 82.06 117 LEU A C 1
ATOM 917 O O . LEU A 1 117 ? -3.826 3.443 21.486 1.00 82.06 117 LEU A O 1
ATOM 921 N N . GLY A 1 118 ? -2.044 4.811 21.612 1.00 82.44 118 GLY A N 1
ATOM 922 C CA . GLY A 1 118 ? -2.391 5.373 22.920 1.00 82.44 118 GLY A CA 1
ATOM 923 C C . GLY A 1 118 ? -3.693 6.179 22.903 1.00 82.44 118 GLY A C 1
ATOM 924 O O . GLY A 1 118 ? -4.478 6.090 23.843 1.00 82.44 118 GLY A O 1
ATOM 925 N N . VAL A 1 119 ? -3.966 6.917 21.820 1.00 84.81 119 VAL A N 1
ATOM 926 C CA . VAL A 1 119 ? -5.244 7.632 21.644 1.00 84.81 119 VAL A CA 1
ATOM 927 C C . VAL A 1 119 ? -6.392 6.645 21.427 1.00 84.81 119 VAL A C 1
ATOM 929 O O . VAL A 1 119 ? -7.405 6.739 22.112 1.00 84.81 119 VAL A O 1
ATOM 932 N N . LEU A 1 120 ? -6.212 5.661 20.540 1.00 82.31 120 LEU A N 1
ATOM 933 C CA . LEU A 1 120 ? -7.203 4.616 20.257 1.00 82.31 120 LEU A CA 1
ATOM 934 C C . LEU A 1 120 ? -7.568 3.805 21.507 1.00 82.31 120 LEU A C 1
ATOM 936 O O . LEU A 1 120 ? -8.724 3.439 21.678 1.00 82.31 120 LEU A O 1
ATOM 940 N N . GLN A 1 121 ? -6.613 3.566 22.410 1.00 85.00 121 GLN A N 1
ATOM 941 C CA . GLN A 1 121 ? -6.874 2.890 23.683 1.00 85.00 121 GLN A CA 1
ATOM 942 C C . GLN A 1 121 ? -7.814 3.692 24.600 1.00 85.00 121 GLN A C 1
ATOM 944 O O . GLN A 1 121 ? -8.548 3.100 25.387 1.00 85.00 121 GLN A O 1
ATOM 949 N N . GLN A 1 122 ? -7.787 5.026 24.523 1.00 85.25 122 GLN A N 1
ATOM 950 C CA . GLN A 1 122 ? -8.649 5.900 25.328 1.00 85.25 122 GLN A CA 1
ATOM 951 C C . GLN A 1 122 ? -10.029 6.108 24.696 1.00 85.25 122 GLN A C 1
ATOM 953 O O . GLN A 1 122 ? -10.988 6.395 25.409 1.00 85.25 122 GLN A O 1
ATOM 958 N N . THR A 1 123 ? -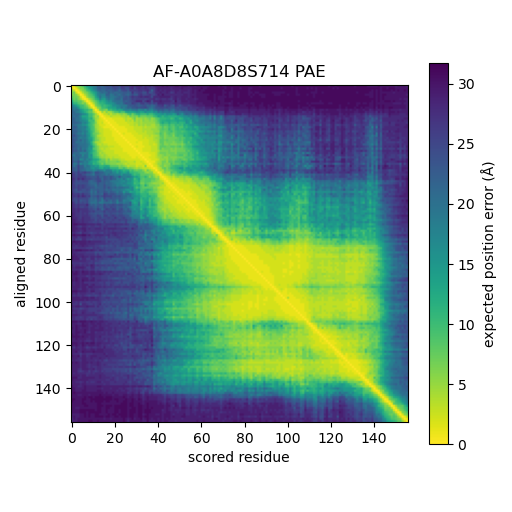10.139 5.993 23.371 1.00 84.31 123 THR A N 1
ATOM 959 C CA . THR A 1 123 ? -11.388 6.252 22.643 1.00 84.31 123 THR A CA 1
ATOM 960 C C . THR A 1 123 ? -12.198 4.991 22.355 1.00 84.31 123 THR A C 1
ATOM 962 O O . THR A 1 123 ? -13.413 5.088 22.187 1.00 84.31 123 THR A O 1
ATOM 965 N N . LEU A 1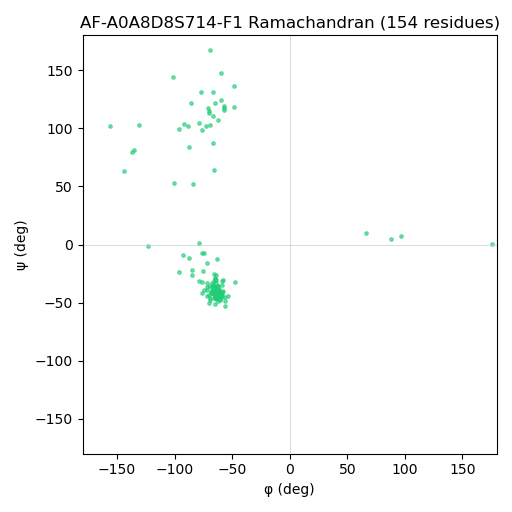 124 ? -11.567 3.813 22.310 1.00 82.69 124 LEU A N 1
ATOM 966 C CA . LEU A 1 124 ? -12.231 2.551 21.986 1.00 82.69 124 LEU A CA 1
ATOM 967 C C . LEU A 1 124 ? -12.526 1.699 23.231 1.00 82.69 124 LEU A C 1
ATOM 969 O O . LEU A 1 124 ? -11.699 1.611 24.139 1.00 82.69 124 LEU A O 1
ATOM 973 N N . PRO A 1 125 ? -13.665 0.979 23.262 1.00 83.19 125 PRO A N 1
ATOM 974 C CA . PRO A 1 125 ? -13.921 -0.029 24.282 1.00 83.19 125 PRO A CA 1
ATOM 975 C C . PRO A 1 125 ? -12.855 -1.142 24.261 1.00 83.19 125 PRO A C 1
ATOM 977 O O . PRO A 1 125 ? -12.398 -1.534 23.180 1.00 83.19 125 PRO A O 1
ATOM 980 N N . PRO A 1 126 ? -12.518 -1.743 25.418 1.00 82.38 126 PRO A N 1
ATOM 981 C CA . PRO A 1 126 ? -11.440 -2.733 25.526 1.00 82.38 126 PRO A CA 1
ATOM 982 C C . PRO A 1 126 ? -11.643 -3.959 24.621 1.00 82.38 126 PRO A C 1
ATOM 984 O O . PRO A 1 126 ? -10.679 -4.506 24.092 1.00 82.38 126 PRO A O 1
ATOM 987 N N . ASN A 1 127 ? -12.896 -4.354 24.373 1.00 83.38 127 ASN A N 1
ATOM 988 C CA . ASN A 1 127 ? -13.231 -5.482 23.498 1.00 83.38 127 ASN A CA 1
ATOM 989 C C . ASN A 1 127 ? -12.818 -5.238 22.035 1.00 83.38 127 ASN A C 1
ATOM 991 O O . ASN A 1 127 ? -12.354 -6.158 21.368 1.00 83.38 127 ASN A O 1
ATOM 995 N N . VAL A 1 128 ? -12.953 -3.999 21.549 1.00 83.69 128 VAL A N 1
ATOM 996 C CA . VAL A 1 128 ? -12.582 -3.615 20.175 1.00 83.69 128 VAL A CA 1
ATOM 997 C C . VAL A 1 128 ? -11.069 -3.478 20.051 1.00 83.69 128 VAL A C 1
ATOM 999 O O . VAL A 1 128 ? -10.472 -3.936 19.080 1.00 83.69 128 VAL A O 1
ATOM 1002 N N . PHE A 1 129 ? -10.438 -2.883 21.064 1.00 86.56 129 PHE A N 1
ATOM 1003 C CA . PHE A 1 129 ? -8.992 -2.698 21.093 1.00 86.56 129 PHE A CA 1
ATOM 1004 C C . PHE A 1 129 ? -8.242 -4.038 21.086 1.00 86.56 129 PHE A C 1
ATOM 1006 O O . PHE A 1 129 ? -7.281 -4.197 20.341 1.00 86.56 129 PHE A O 1
ATOM 1013 N N . ASN A 1 130 ? -8.713 -5.035 21.840 1.00 86.88 130 ASN A N 1
ATOM 1014 C CA . ASN A 1 130 ? -8.104 -6.368 21.844 1.00 86.88 130 ASN A CA 1
ATOM 1015 C C . ASN A 1 130 ? -8.185 -7.050 20.468 1.00 86.88 130 ASN A C 1
ATOM 1017 O O . ASN A 1 130 ? -7.187 -7.596 19.999 1.00 86.88 130 ASN A O 1
ATOM 1021 N N . ALA A 1 131 ? -9.336 -6.952 19.791 1.00 85.50 131 ALA A N 1
ATOM 1022 C CA . ALA A 1 131 ? -9.503 -7.468 18.431 1.00 85.50 131 ALA A CA 1
ATOM 1023 C C . ALA A 1 131 ? -8.577 -6.757 17.425 1.00 85.50 131 ALA A C 1
ATOM 1025 O O . ALA A 1 131 ? -8.018 -7.386 16.526 1.00 85.50 131 ALA A O 1
ATOM 1026 N N . LEU A 1 132 ? -8.358 -5.449 17.601 1.00 85.75 132 LEU A N 1
ATOM 1027 C CA . LEU A 1 132 ? -7.414 -4.674 16.797 1.00 85.75 132 LEU A CA 1
ATOM 1028 C C . LEU A 1 132 ? -5.966 -5.136 16.994 1.00 85.75 132 LEU A C 1
ATOM 1030 O O . LEU A 1 132 ? -5.251 -5.323 16.012 1.00 85.75 132 LEU A O 1
ATOM 1034 N N . ILE A 1 133 ? -5.542 -5.372 18.238 1.00 84.94 133 ILE A N 1
ATOM 1035 C CA . ILE A 1 133 ? -4.198 -5.882 18.554 1.00 84.94 133 ILE A CA 1
ATOM 1036 C C . ILE A 1 133 ? -3.963 -7.269 17.942 1.00 84.94 133 ILE A C 1
ATOM 1038 O O . ILE A 1 133 ? -2.883 -7.522 17.413 1.00 84.94 133 ILE A O 1
ATOM 1042 N N . GLU A 1 134 ? -4.974 -8.138 17.933 1.00 85.00 134 GLU A N 1
ATOM 1043 C CA . GLU A 1 134 ? -4.891 -9.460 17.302 1.00 85.00 134 GLU A CA 1
ATOM 1044 C C . GLU A 1 134 ? -4.716 -9.378 15.771 1.00 85.00 134 GLU A C 1
ATOM 1046 O O . GLU A 1 134 ? -3.969 -10.159 15.173 1.00 85.00 134 GLU A O 1
ATOM 1051 N N . LYS A 1 135 ? -5.365 -8.404 15.119 1.00 79.44 135 LYS A N 1
ATOM 1052 C CA . LYS A 1 135 ? -5.318 -8.218 13.655 1.00 79.44 135 LYS A CA 1
ATOM 1053 C C . LYS A 1 135 ? -4.115 -7.395 13.175 1.00 79.44 135 LYS A C 1
ATOM 1055 O O . LYS A 1 135 ? -3.695 -7.532 12.025 1.00 79.44 135 LYS A O 1
ATOM 1060 N N . LEU A 1 136 ? -3.508 -6.585 14.039 1.00 78.94 136 LEU A N 1
ATOM 1061 C CA . LEU A 1 136 ? -2.346 -5.745 13.724 1.00 78.94 136 LEU A CA 1
ATOM 1062 C C . LEU A 1 136 ? -1.127 -6.472 13.110 1.00 78.94 136 LEU A C 1
ATOM 1064 O O . LEU A 1 136 ? -0.601 -5.971 12.107 1.00 78.94 136 LEU A O 1
ATOM 1068 N N . PRO A 1 137 ? -0.679 -7.648 13.603 1.00 74.75 137 PRO A N 1
ATOM 1069 C CA . PRO A 1 137 ? 0.424 -8.377 12.973 1.00 74.75 137 PRO A CA 1
ATOM 1070 C C . PRO A 1 137 ? 0.094 -8.852 11.548 1.00 74.75 137 PRO A C 1
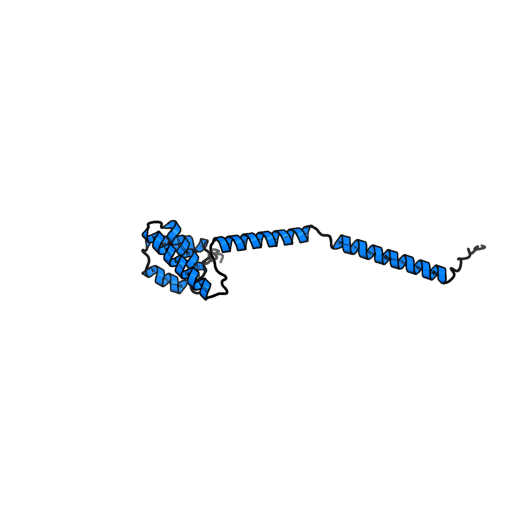ATOM 1072 O O . PRO A 1 137 ? 0.999 -8.965 10.721 1.00 74.75 137 PRO A O 1
ATOM 1075 N N . GLN A 1 138 ? -1.187 -9.069 11.223 1.00 66.00 138 GLN A N 1
ATOM 1076 C CA . GLN A 1 138 ? -1.641 -9.429 9.871 1.00 66.00 138 GLN A CA 1
ATOM 1077 C C . GLN A 1 138 ? -1.653 -8.214 8.929 1.00 66.00 138 GLN A C 1
ATOM 1079 O O . GLN A 1 138 ? -1.352 -8.348 7.742 1.00 66.00 138 GLN A O 1
ATOM 1084 N N . ALA A 1 139 ? -1.932 -7.021 9.465 1.00 60.94 139 ALA A N 1
ATOM 1085 C CA . ALA A 1 139 ? -1.892 -5.750 8.739 1.00 60.94 139 ALA A CA 1
ATOM 1086 C C . ALA A 1 139 ? -0.459 -5.244 8.456 1.00 60.94 139 ALA A C 1
ATOM 1088 O O . ALA A 1 139 ? -0.272 -4.294 7.700 1.00 60.94 139 ALA A O 1
ATOM 1089 N N . GLY A 1 140 ? 0.574 -5.897 9.004 1.00 61.19 140 GLY A N 1
ATOM 1090 C CA . GLY A 1 140 ? 1.981 -5.573 8.742 1.00 61.19 140 GLY A CA 1
ATOM 1091 C C . GLY A 1 140 ? 2.632 -4.669 9.790 1.00 61.19 140 GLY A C 1
ATOM 1092 O O . GLY A 1 140 ? 3.787 -4.275 9.620 1.00 61.19 140 GLY A O 1
ATOM 1093 N N . MET A 1 141 ? 1.937 -4.381 10.893 1.00 61.31 141 MET A N 1
ATOM 1094 C CA . MET A 1 141 ? 2.513 -3.712 12.055 1.00 61.31 141 MET A CA 1
ATOM 1095 C C . MET A 1 141 ? 3.037 -4.754 13.039 1.00 61.31 141 MET A C 1
ATOM 1097 O O . MET A 1 141 ? 2.286 -5.372 13.790 1.00 61.31 141 MET A O 1
ATOM 1101 N N . ARG A 1 142 ? 4.359 -4.920 13.071 1.00 58.00 142 ARG A N 1
ATOM 1102 C CA . ARG A 1 142 ? 5.018 -5.496 14.243 1.00 58.00 142 ARG A CA 1
ATOM 1103 C C . ARG A 1 142 ? 5.123 -4.389 15.279 1.00 58.00 142 ARG A C 1
ATOM 1105 O O . ARG A 1 142 ? 5.933 -3.478 15.118 1.00 58.00 142 ARG A O 1
ATOM 1112 N N . LEU A 1 143 ? 4.277 -4.441 16.305 1.00 57.72 143 LEU A N 1
ATOM 1113 C CA . LEU A 1 143 ? 4.476 -3.631 17.501 1.00 57.72 143 LEU A CA 1
ATOM 1114 C C . LEU A 1 143 ? 5.871 -3.988 18.027 1.00 57.72 143 LEU A C 1
ATOM 1116 O O . LEU A 1 143 ? 6.151 -5.149 18.319 1.00 57.72 143 LEU A O 1
ATOM 1120 N N . ALA A 1 144 ? 6.782 -3.018 18.028 1.00 48.22 144 ALA A N 1
ATOM 1121 C CA . ALA A 1 144 ? 8.138 -3.201 18.523 1.00 48.22 144 ALA A CA 1
ATOM 1122 C C . ALA A 1 144 ? 8.065 -3.442 20.038 1.00 48.22 144 ALA A C 1
ATOM 1124 O O . ALA A 1 144 ? 8.071 -2.500 20.823 1.00 48.22 144 ALA A O 1
ATOM 1125 N N . GLY A 1 145 ? 7.890 -4.703 20.426 1.00 45.12 145 GLY A N 1
ATOM 1126 C CA . GLY A 1 145 ? 7.639 -5.086 21.812 1.00 45.12 145 GLY A CA 1
ATOM 1127 C C . GLY A 1 145 ? 7.370 -6.571 22.056 1.00 45.12 145 GLY A C 1
ATOM 1128 O O . GLY A 1 145 ? 7.175 -6.936 23.209 1.00 45.12 145 GLY A O 1
ATOM 1129 N N . GLU A 1 146 ? 7.382 -7.436 21.036 1.00 37.06 146 GLU A N 1
ATOM 1130 C CA . GLU A 1 146 ? 7.462 -8.882 21.274 1.00 37.06 146 GLU A CA 1
ATOM 1131 C C . GLU A 1 146 ? 8.942 -9.284 21.413 1.00 37.06 146 GLU A C 1
ATOM 1133 O O . GLU A 1 146 ? 9.726 -9.008 20.493 1.00 37.06 146 GLU A O 1
ATOM 1138 N N . PRO A 1 147 ? 9.366 -9.889 22.541 1.00 40.78 147 PRO A N 1
ATOM 1139 C CA . PRO A 1 147 ? 10.698 -10.456 22.653 1.00 40.78 147 PRO A CA 1
ATOM 1140 C C . PRO A 1 147 ? 10.842 -11.535 21.584 1.00 40.78 147 PRO A C 1
ATOM 1142 O O . PRO A 1 147 ? 10.040 -12.462 21.484 1.00 40.78 147 PRO A O 1
ATOM 1145 N N . SER A 1 148 ? 11.875 -11.386 20.759 1.00 36.31 148 SER A N 1
ATOM 1146 C CA . SER A 1 148 ? 12.357 -12.448 19.892 1.00 36.31 148 SER A CA 1
ATOM 1147 C C . SER A 1 148 ? 12.498 -13.712 20.737 1.00 36.31 148 SER A C 1
ATOM 1149 O O . SER A 1 148 ? 13.283 -13.722 21.681 1.00 36.31 148 SER A O 1
ATOM 1151 N N . ALA A 1 149 ? 11.752 -14.765 20.406 1.00 46.47 149 ALA A N 1
ATOM 1152 C CA . ALA A 1 149 ? 11.938 -16.115 20.928 1.00 46.47 149 ALA A CA 1
ATOM 1153 C C . ALA A 1 149 ? 13.288 -16.690 20.443 1.00 46.47 149 ALA A C 1
ATOM 1155 O O . ALA A 1 149 ? 13.342 -17.616 19.638 1.00 46.47 149 ALA A O 1
ATOM 1156 N N . ALA A 1 150 ? 14.380 -16.060 20.874 1.00 49.59 150 ALA A N 1
ATOM 1157 C CA . ALA A 1 150 ? 15.764 -16.471 20.677 1.00 49.59 150 ALA A CA 1
ATOM 1158 C C . ALA A 1 150 ? 16.515 -16.629 22.015 1.00 49.59 150 ALA A C 1
ATOM 1160 O O . ALA A 1 150 ? 17.657 -17.071 22.000 1.00 49.59 150 ALA A O 1
ATOM 1161 N N . ASP A 1 151 ? 15.860 -16.365 23.150 1.00 50.25 151 ASP A N 1
ATOM 1162 C CA . ASP A 1 151 ? 16.379 -16.658 24.490 1.00 50.25 151 ASP A CA 1
ATOM 1163 C C . ASP A 1 151 ? 15.745 -17.952 25.037 1.00 50.25 151 ASP A C 1
ATOM 1165 O O . ASP A 1 151 ? 15.156 -17.974 26.111 1.00 50.25 151 ASP A O 1
ATOM 1169 N N . ASP A 1 152 ? 15.814 -19.036 24.264 1.00 50.25 152 ASP A N 1
ATOM 1170 C CA . ASP A 1 152 ? 15.665 -20.400 24.795 1.00 50.25 152 ASP A CA 1
ATOM 1171 C C . ASP A 1 152 ? 16.600 -21.351 24.040 1.00 50.25 152 ASP A C 1
ATOM 1173 O O . ASP A 1 152 ? 16.209 -22.246 23.295 1.00 50.25 152 ASP A O 1
ATOM 1177 N N . LEU A 1 153 ? 17.894 -21.090 24.190 1.00 47.75 153 LEU A N 1
ATOM 1178 C CA . LEU A 1 153 ? 18.914 -22.126 24.126 1.00 47.75 153 LEU A CA 1
ATOM 1179 C C . LEU A 1 153 ? 19.867 -21.874 25.285 1.00 47.75 153 LEU A C 1
ATOM 1181 O O . LEU A 1 153 ? 20.933 -21.278 25.144 1.00 47.75 153 LEU A O 1
ATOM 1185 N N . GLY A 1 154 ? 19.440 -22.339 26.457 1.00 48.09 154 GLY A N 1
ATOM 1186 C CA . GLY A 1 154 ? 20.377 -22.703 27.500 1.00 48.09 154 GLY A CA 1
ATOM 1187 C C . GLY A 1 154 ? 21.341 -23.755 26.959 1.00 48.09 154 GLY A C 1
ATOM 1188 O O . GLY A 1 154 ? 20.923 -24.841 26.559 1.00 48.09 154 GLY A O 1
ATOM 1189 N N . LEU A 1 155 ? 22.625 -23.418 26.956 1.00 51.44 155 LEU A N 1
ATOM 1190 C CA . LEU A 1 155 ? 23.728 -24.362 27.066 1.00 51.44 155 LEU A CA 1
ATOM 1191 C C . LEU A 1 155 ? 24.937 -23.596 27.613 1.00 51.44 155 LEU A C 1
ATOM 1193 O O . LEU A 1 155 ? 25.545 -22.818 26.887 1.00 51.44 155 LEU A O 1
ATOM 1197 N N . GLU A 1 156 ? 25.144 -23.820 28.914 1.00 44.53 156 GLU A N 1
ATOM 1198 C CA . GLU A 1 156 ? 26.327 -23.609 29.775 1.00 44.53 156 GLU A CA 1
ATOM 1199 C C . GLU A 1 156 ? 27.315 -22.473 29.462 1.00 44.53 156 GLU A C 1
ATOM 1201 O O . GLU A 1 156 ? 28.052 -22.543 28.454 1.00 44.53 156 GLU A O 1
#

Foldseek 3Di:
DDPPDDDPPDQDPVNVVVVVVVVVVVVVVVVVVVVVVVPPDVVVVVVVVVVVVVVVVVVVVCVVVVPDDLVDPVSLVVLLVVLQVVLVVCVVVVNLPSSLVSNLLSLLSDPDNVVVLVVCVVVDDPVSNVVNVVCNVVSVDDPPDDPPPPPPDDDD

InterPro domains:
  IPR002056 Protein import receptor MAS20 [PF02064] (18-141)
  IPR002056 Protein import receptor MAS20 [PIRSF037707] (14-138)
  IPR002056 Protein import receptor MAS20 [PR00351] (29-50)
  IPR002056 Protein import receptor MAS20 [PR00351] (68-90)
  IPR002056 Protein import receptor MAS20 [PR00351] (105-125)
  IPR002056 Protein import receptor MAS20 [PTHR12430] (12-150)
  IPR022422 Protein import receptor MAS20, metazoan [PR01989] (13-30)
  IPR022422 Protein import receptor MAS20, metazoan [PR01989] (42-58)
  IPR022422 Protein import receptor MAS20, metazoan [PR01989] (68-81)
  IPR022422 Protein import receptor MAS20, metazoan [PR01989] (83-97)
  IPR022422 Protein import receptor MAS20, metazoan [PR01989] (102-111)
  IPR022422 Protein import receptor MAS20, metazoan [PR01989] (113-125)
  IPR022422 Protein import receptor MAS20, metazoan [PR01989] (129-146)
  IPR023392 Mitochondrial outer membrane translocase complex, Tom20 domain superfamily [G3DSA:1.20.960.10] (62-153)
  IPR023392 Mitochondrial outer membrane translocase complex, Tom20 domain superfamily [SSF47157] (64-148)

Radius of gyration: 35.77 Å; Cα contacts (8 Å, |Δi|>4): 73; chains: 1; bounding box: 90×54×88 Å

Solvent-accessible surface area (backbone atoms only — not comparable to full-atom values): 9223 Å² total; per-residue (Å²): 141,80,86,82,78,76,84,77,79,81,70,54,70,69,60,50,54,51,51,50,52,52,51,50,49,51,52,52,51,50,50,53,55,48,53,50,64,68,69,63,54,65,66,61,56,49,52,51,51,50,52,52,47,53,51,50,52,51,50,49,51,39,54,74,68,62,58,57,62,82,87,40,66,68,52,40,51,52,48,31,55,49,25,42,50,53,12,50,53,30,43,76,73,66,39,55,71,64,13,35,48,30,42,39,55,28,46,65,75,45,93,56,51,72,64,53,49,58,51,48,62,75,74,43,59,70,74,58,49,53,55,34,61,69,45,27,61,78,61,69,48,75,71,93,77,71,80,73,95,72,86,80,72,90,75,134

Organism: NCBI:txid428564

Sequence (156 aa):
MRVLQSPMEIITGNKVATAVALGAAAVVGYCIYFDNKRRSDPLFKEKLKERRRKNRELLQQKNKRGIPDLKDHSAVQQYFLQEIQLGETLLAAGDLENGVEHLANALTVCGQPNQLLGVLQQTLPPNVFNALIEKLPQAGMRLAGEPSAADDLGLE

Nearest PDB structures (foldseek):
  3ax2-assembly3_E  TM=9.410E-01  e=5.968E-06  Rattus norvegicus
  2v1s-assembly3_C  TM=9.178E-01  e=6.712E-06  Rattus norvegicus
  2v1s-assembly5_E  TM=9.050E-01  e=6.712E-06  Rattus norvegicus
  3ax2-assembly2_C  TM=9.361E-01  e=1.281E-05  Rattus norvegicus
  2v1t-assembly1_A  TM=8.601E-01  e=5.307E-06  Rattus norvegicus

Secondary structure (DSSP, 8-state):
------------HHHHHHHHHHHHHHHHHHHHHHHHHHH--HHHHHHHHHHHHHHHHHHHHHHHTTPPPTT-HHHHHHHHHHHHHHHHHHHHTT-HHHHHHHHHHHHHH-S-HHHHHHHHHHHS-HHHHHHHHHHHHHHT---TTSPPTT------

Mean predicted aligned error: 16.49 Å

pLDDT: mean 77.03, std 14.75, range [36.31, 95.0]